Protein AF-A0A7C1R8R3-F1 (afdb_monomer)

Structure (mmCIF, N/CA/C/O backbone):
data_AF-A0A7C1R8R3-F1
#
_entry.id   AF-A0A7C1R8R3-F1
#
loop_
_atom_site.group_PDB
_atom_site.id
_atom_site.type_symbol
_atom_site.label_atom_id
_atom_site.label_alt_id
_atom_site.label_comp_id
_atom_site.label_asym_id
_atom_site.label_entity_id
_atom_site.label_seq_id
_atom_site.pdbx_PDB_ins_code
_atom_site.Cartn_x
_atom_site.Cartn_y
_atom_site.Cartn_z
_atom_site.occupancy
_atom_site.B_iso_or_equiv
_atom_site.auth_seq_id
_atom_site.auth_comp_id
_atom_site.auth_asym_id
_atom_site.auth_atom_id
_atom_site.pdbx_PDB_model_num
ATOM 1 N N . MET A 1 1 ? -64.361 16.988 54.122 1.00 42.06 1 MET A N 1
ATOM 2 C CA . MET A 1 1 ? -63.281 16.231 53.438 1.00 42.06 1 MET A CA 1
ATOM 3 C C . MET A 1 1 ? -62.322 17.267 52.845 1.00 42.06 1 MET A C 1
ATOM 5 O O . MET A 1 1 ? -62.809 18.086 52.089 1.00 42.06 1 MET A O 1
ATOM 9 N N . LYS A 1 2 ? -61.115 17.529 53.389 1.00 40.03 2 LYS A N 1
ATOM 10 C CA . LYS A 1 2 ? -59.798 16.874 53.109 1.00 40.03 2 LYS A CA 1
ATOM 11 C C . LYS A 1 2 ? -59.573 16.689 51.585 1.00 40.03 2 LYS A C 1
ATOM 13 O O . LYS A 1 2 ? -60.419 16.041 50.996 1.00 40.03 2 LYS A O 1
ATOM 18 N N . ARG A 1 3 ? -58.514 17.137 50.881 1.00 41.62 3 ARG A N 1
ATOM 19 C CA . ARG A 1 3 ? -57.119 17.550 51.190 1.00 41.62 3 ARG A CA 1
ATOM 20 C C . ARG A 1 3 ? -56.492 18.312 49.983 1.00 41.62 3 ARG A C 1
ATOM 22 O O . ARG A 1 3 ? -56.748 17.928 48.853 1.00 41.62 3 ARG A O 1
ATOM 29 N N . ASN A 1 4 ? -55.584 19.245 50.301 1.00 46.59 4 ASN A N 1
ATOM 30 C CA . ASN A 1 4 ? -54.287 19.606 49.676 1.00 46.59 4 ASN A CA 1
ATOM 31 C C . ASN A 1 4 ? -54.150 20.374 48.335 1.00 46.59 4 ASN A C 1
ATOM 33 O O . ASN A 1 4 ? -54.431 19.868 47.256 1.00 46.59 4 ASN A O 1
ATOM 37 N N . TYR A 1 5 ? -53.511 21.547 48.464 1.00 50.81 5 TYR A N 1
ATOM 38 C CA . TYR A 1 5 ? -52.685 22.261 47.478 1.00 50.81 5 TYR A CA 1
ATOM 39 C C . TYR A 1 5 ? -51.264 21.632 47.381 1.00 50.81 5 TYR A C 1
ATOM 41 O O . TYR A 1 5 ? -50.840 20.978 48.332 1.00 50.81 5 TYR A O 1
ATOM 49 N N . PHE A 1 6 ? -50.525 21.938 46.296 1.00 49.41 6 PHE A N 1
ATOM 50 C CA . PHE A 1 6 ? -49.102 21.642 45.967 1.00 49.41 6 PHE A CA 1
ATOM 51 C C . PHE A 1 6 ? -48.752 20.309 45.256 1.00 49.41 6 PHE A C 1
ATOM 53 O O . PHE A 1 6 ? -49.192 19.244 45.670 1.00 49.41 6 PHE A O 1
ATOM 60 N N . THR A 1 7 ? -47.847 20.414 44.254 1.00 41.72 7 THR A N 1
ATOM 61 C CA . THR A 1 7 ? -47.266 19.420 43.294 1.00 41.72 7 THR A CA 1
ATOM 62 C C . THR A 1 7 ? -48.047 19.314 41.962 1.00 41.72 7 THR A C 1
ATOM 64 O O . THR A 1 7 ? -49.206 18.944 41.970 1.00 41.72 7 THR A O 1
ATOM 67 N N . ASN A 1 8 ? -47.572 19.668 40.759 1.00 39.25 8 ASN A N 1
ATOM 68 C CA . ASN A 1 8 ? -46.225 19.849 40.219 1.00 39.25 8 ASN A CA 1
ATOM 69 C C . ASN A 1 8 ? -46.209 20.926 39.109 1.00 39.25 8 ASN A C 1
ATOM 71 O O . ASN A 1 8 ? -46.627 20.694 37.977 1.00 39.25 8 ASN A O 1
ATOM 75 N N . LEU A 1 9 ? -45.629 22.085 39.424 1.00 47.22 9 LEU A N 1
ATOM 76 C CA . LEU A 1 9 ? -44.712 22.757 38.504 1.00 47.22 9 LEU A CA 1
ATOM 77 C C . LEU A 1 9 ? -43.613 21.720 38.196 1.00 47.22 9 LEU A C 1
ATOM 79 O O . LEU A 1 9 ? -43.101 21.144 39.152 1.00 47.22 9 LEU A O 1
ATOM 83 N N . LEU A 1 10 ? -43.275 21.477 36.923 1.00 43.03 10 LEU A N 1
ATOM 84 C CA . LEU A 1 10 ? -42.313 20.460 36.441 1.00 43.03 10 LEU A CA 1
ATOM 85 C C . LEU A 1 10 ? -42.936 19.100 36.045 1.00 43.03 10 LEU A C 1
ATOM 87 O O . LEU A 1 10 ? -42.829 18.092 36.740 1.00 43.03 10 LEU A O 1
ATOM 91 N N . THR A 1 11 ? -43.510 19.028 34.843 1.00 44.97 11 THR A N 1
ATOM 92 C CA . THR A 1 11 ? -43.499 17.780 34.066 1.00 44.97 11 THR A CA 1
ATOM 93 C C . THR A 1 11 ? -43.208 18.105 32.594 1.00 44.97 11 THR A C 1
ATOM 95 O O . THR A 1 11 ? -44.120 18.231 31.792 1.00 44.97 11 THR A O 1
ATOM 98 N N . ILE A 1 12 ? -41.905 18.254 32.286 1.00 47.00 12 ILE A N 1
ATOM 99 C CA . ILE A 1 12 ? -41.253 17.695 31.078 1.00 47.00 12 ILE A CA 1
ATOM 100 C C . ILE A 1 12 ? -41.754 18.326 29.753 1.00 47.00 12 ILE A C 1
ATOM 102 O O . ILE A 1 12 ? -42.735 17.877 29.188 1.00 47.00 12 ILE A O 1
ATOM 106 N N . LEU A 1 13 ? -41.176 19.361 29.130 1.00 41.06 13 LEU A N 1
ATOM 107 C CA . LEU A 1 13 ? -39.769 19.717 28.885 1.00 41.06 13 LEU A CA 1
ATOM 108 C C . LEU A 1 13 ? -38.858 18.546 28.502 1.00 41.06 13 LEU A C 1
ATOM 110 O O . LEU A 1 13 ? -37.721 18.505 28.944 1.00 41.06 13 LEU A O 1
ATOM 114 N N . VAL A 1 14 ? -39.323 17.590 27.690 1.00 44.84 14 VAL A N 1
ATOM 115 C CA . VAL A 1 14 ? -38.434 16.626 27.016 1.00 44.84 14 VAL A CA 1
ATOM 116 C C . VAL A 1 14 ? -39.049 16.201 25.672 1.00 44.84 14 VAL A C 1
ATOM 118 O O . VAL A 1 14 ? -40.249 15.974 25.586 1.00 44.84 14 VAL A O 1
ATOM 121 N N . PHE A 1 15 ? -38.184 16.059 24.663 1.00 49.09 15 PHE A N 1
ATOM 122 C CA . PHE A 1 15 ? -38.393 15.460 23.336 1.00 49.09 15 PHE A CA 1
ATOM 123 C C . PHE A 1 15 ? -38.868 16.363 22.195 1.00 49.09 15 PHE A C 1
ATOM 125 O O . PHE A 1 15 ? -39.849 16.072 21.539 1.00 49.09 15 PHE A O 1
ATOM 132 N N . PHE A 1 16 ? -38.067 17.375 21.855 1.00 47.84 16 PHE A N 1
ATOM 133 C CA . PHE A 1 16 ? -37.570 17.509 20.474 1.00 47.84 16 PHE A CA 1
ATOM 134 C C . PHE A 1 16 ? -36.201 18.203 20.488 1.00 47.84 16 PHE A C 1
ATOM 136 O O . PHE A 1 16 ? -35.986 19.270 19.921 1.00 47.84 16 PHE A O 1
ATOM 143 N N . LEU A 1 17 ? -35.235 17.566 21.155 1.00 45.09 17 LEU A N 1
ATOM 144 C CA . LEU A 1 17 ? -33.829 17.766 20.821 1.00 45.09 17 LEU A CA 1
ATOM 145 C C . LEU A 1 17 ? -33.589 17.013 19.510 1.00 45.09 17 LEU A C 1
ATOM 147 O O . LEU A 1 17 ? -33.155 15.863 19.503 1.00 45.09 17 LEU A O 1
ATOM 151 N N . PHE A 1 18 ? -33.883 17.661 18.384 1.00 53.97 18 PHE A N 1
ATOM 152 C CA . PHE A 1 18 ? -33.110 17.372 17.187 1.00 53.97 18 PHE A CA 1
ATOM 153 C C . PHE A 1 18 ? -31.679 17.794 17.523 1.00 53.97 18 PHE A C 1
ATOM 155 O O . PHE A 1 18 ? -31.323 18.966 17.400 1.00 53.97 18 PHE A O 1
ATOM 162 N N . LEU A 1 19 ? -30.849 16.848 17.979 1.00 47.56 19 LEU A N 1
ATOM 163 C CA . LEU A 1 19 ? -29.420 16.980 17.753 1.00 47.56 19 LEU A CA 1
ATOM 164 C C . LEU A 1 19 ? -29.271 17.001 16.235 1.00 47.56 19 LEU A C 1
ATOM 166 O O . LEU A 1 19 ? -29.187 15.962 15.584 1.00 47.56 19 LEU A O 1
ATOM 170 N N . SER A 1 20 ? -29.267 18.201 15.662 1.00 52.69 20 SER A N 1
ATOM 171 C CA . SER A 1 20 ? -28.535 18.392 14.431 1.00 52.69 20 SER A CA 1
ATOM 172 C C . SER A 1 20 ? -27.097 18.044 14.794 1.00 52.69 20 SER A C 1
ATOM 174 O O . SER A 1 20 ? -26.374 18.810 15.429 1.00 52.69 20 SER A O 1
ATOM 176 N N . THR A 1 21 ? -26.683 16.823 14.470 1.00 52.78 21 THR A N 1
ATOM 177 C CA . THR A 1 21 ? -25.266 16.559 14.298 1.00 52.78 21 THR A CA 1
ATOM 178 C C . THR A 1 21 ? -24.856 17.459 13.148 1.00 52.78 21 THR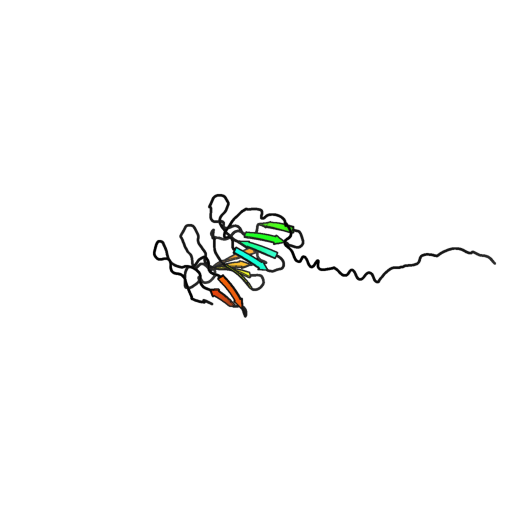 A C 1
ATOM 180 O O . THR A 1 21 ? -25.042 17.129 11.977 1.00 52.78 21 THR A O 1
ATOM 183 N N . SER A 1 22 ? -24.383 18.653 13.494 1.00 54.81 22 SER A N 1
ATOM 184 C CA . SER A 1 22 ? -23.556 19.449 12.613 1.00 54.81 22 SER A CA 1
ATOM 185 C C . SER A 1 22 ? -22.420 18.525 12.197 1.00 54.81 22 SER A C 1
ATOM 187 O O . SER A 1 22 ? -21.525 18.228 12.989 1.00 54.81 22 SER A O 1
ATOM 189 N N . PHE A 1 23 ? -22.490 17.993 10.976 1.00 54.56 23 PHE A N 1
ATOM 190 C CA . PHE A 1 23 ? -21.283 17.553 10.302 1.00 54.56 23 PHE A CA 1
ATOM 191 C C . PHE A 1 23 ? -20.452 18.817 10.198 1.00 54.56 23 PHE A C 1
ATOM 193 O O . PHE A 1 23 ? -20.759 19.687 9.382 1.00 54.56 23 PHE A O 1
ATOM 200 N N . GLY A 1 24 ? -19.491 18.960 11.112 1.00 56.81 24 GLY A N 1
ATOM 201 C CA . GLY A 1 24 ? -18.599 20.101 11.155 1.00 56.81 24 GLY A CA 1
ATOM 202 C C . GLY A 1 24 ? -18.035 20.286 9.759 1.00 56.81 24 GLY A C 1
ATOM 203 O O . GLY A 1 24 ? -17.228 19.484 9.295 1.00 56.81 24 GLY A O 1
ATOM 204 N N . LYS A 1 25 ? -18.523 21.311 9.060 1.00 57.50 25 LYS A N 1
ATOM 205 C CA . LYS A 1 25 ? -18.022 21.705 7.754 1.00 57.50 25 LYS A CA 1
ATOM 206 C C . LYS A 1 25 ? -16.689 22.388 8.017 1.00 57.50 25 LYS A C 1
ATOM 208 O O . LYS A 1 25 ? -16.599 23.610 8.038 1.00 57.50 25 LYS A O 1
ATOM 213 N N . THR A 1 26 ? -15.661 21.601 8.311 1.00 59.38 26 THR A N 1
ATOM 214 C CA . THR A 1 26 ? -14.302 22.107 8.421 1.00 59.38 26 THR A CA 1
ATOM 215 C C . THR A 1 26 ? -13.815 22.379 7.006 1.00 59.38 26 THR A C 1
ATOM 217 O O . THR A 1 26 ? -13.312 21.517 6.293 1.00 59.38 26 THR A O 1
ATOM 220 N N . THR A 1 27 ? -14.010 23.613 6.553 1.00 69.19 27 THR A N 1
ATOM 221 C CA . THR A 1 27 ? -13.326 24.150 5.376 1.00 69.19 27 THR A CA 1
ATOM 222 C C . THR A 1 27 ? -11.879 24.446 5.772 1.00 69.19 27 THR A C 1
ATOM 224 O O . THR A 1 27 ? -11.503 25.598 5.964 1.00 69.19 27 THR A O 1
ATOM 227 N N . GLY A 1 28 ? -11.079 23.409 6.019 1.00 78.81 28 GLY A N 1
ATOM 228 C CA . GLY A 1 28 ? -9.706 23.582 6.482 1.00 78.81 28 GLY A CA 1
ATOM 229 C C . GLY A 1 28 ? -9.013 22.276 6.847 1.00 78.81 28 GLY A C 1
ATOM 230 O O . GLY A 1 28 ? -9.639 21.228 6.984 1.00 78.81 28 GLY A O 1
ATOM 231 N N . THR A 1 29 ? -7.694 22.345 6.997 1.00 87.06 29 THR A N 1
ATOM 232 C CA . THR A 1 29 ? -6.875 21.220 7.454 1.00 87.06 29 THR A CA 1
ATOM 233 C C . THR A 1 29 ? -6.882 21.138 8.977 1.00 87.06 29 THR A C 1
ATOM 235 O O . THR A 1 29 ? -6.647 22.142 9.646 1.00 87.06 29 THR A O 1
ATOM 238 N N . GLU A 1 30 ? -7.065 19.939 9.522 1.00 89.38 30 GLU A N 1
ATOM 239 C CA . GLU A 1 30 ? -6.961 19.660 10.957 1.00 89.38 30 GLU A CA 1
ATOM 240 C C . GLU A 1 30 ? -5.761 18.743 11.227 1.00 89.38 30 GLU A C 1
ATOM 242 O O . GLU A 1 30 ? -5.467 17.835 10.444 1.00 89.38 30 GLU A O 1
ATOM 247 N N . LYS A 1 31 ? -5.064 18.954 12.348 1.00 93.50 31 LYS A N 1
ATOM 248 C CA . LYS A 1 31 ? -4.012 18.040 12.798 1.00 93.50 31 LYS A CA 1
ATOM 249 C C . LYS A 1 31 ? -4.648 16.778 13.391 1.00 93.50 31 LYS A C 1
ATOM 251 O O . LYS A 1 31 ? -5.384 16.867 14.365 1.00 93.50 31 LYS A O 1
ATOM 256 N N . LYS A 1 32 ? -4.312 15.616 12.830 1.00 95.12 32 LYS A N 1
ATOM 257 C CA . LYS A 1 32 ? -4.723 14.285 13.307 1.00 95.12 32 LYS A CA 1
ATOM 258 C C . LYS A 1 32 ? -3.544 13.502 13.881 1.00 95.12 32 LYS A C 1
ATOM 260 O O . LYS A 1 32 ? -2.389 13.927 13.755 1.00 95.12 32 LYS A O 1
ATOM 265 N N . SER A 1 33 ? -3.830 12.362 14.504 1.00 96.94 33 SER A N 1
ATOM 266 C CA . SER A 1 33 ? -2.805 11.477 15.052 1.00 96.94 33 SER A CA 1
ATOM 267 C C . SER A 1 33 ? -1.789 11.056 13.981 1.00 96.94 33 SER A C 1
ATOM 269 O O . SER A 1 33 ? -2.169 10.696 12.860 1.00 96.94 33 SER A O 1
ATOM 271 N N . PRO A 1 34 ? -0.480 11.102 14.289 1.00 96.44 34 PRO A N 1
ATOM 272 C CA . PRO A 1 34 ? 0.557 10.813 13.312 1.00 96.44 34 PRO A CA 1
ATOM 273 C C . PRO A 1 34 ? 0.596 9.321 12.969 1.00 96.44 34 PRO A C 1
ATOM 275 O O . PRO A 1 34 ? 0.362 8.462 13.817 1.00 96.44 34 PRO A O 1
ATOM 278 N N . LEU A 1 35 ? 0.964 9.024 11.723 1.00 95.19 35 LEU A N 1
ATOM 279 C CA . LEU A 1 35 ? 1.281 7.671 11.269 1.00 95.19 35 LEU A CA 1
ATOM 280 C C . LEU A 1 35 ? 2.341 7.034 12.183 1.00 95.19 35 LEU A C 1
ATOM 282 O O . LEU A 1 35 ? 3.359 7.668 12.473 1.00 95.19 35 LEU A O 1
ATOM 286 N N . SER A 1 36 ? 2.143 5.776 12.593 1.00 93.19 36 SER A N 1
ATOM 287 C CA . SER A 1 36 ? 3.020 5.143 13.592 1.00 93.19 36 SER A CA 1
ATOM 288 C C .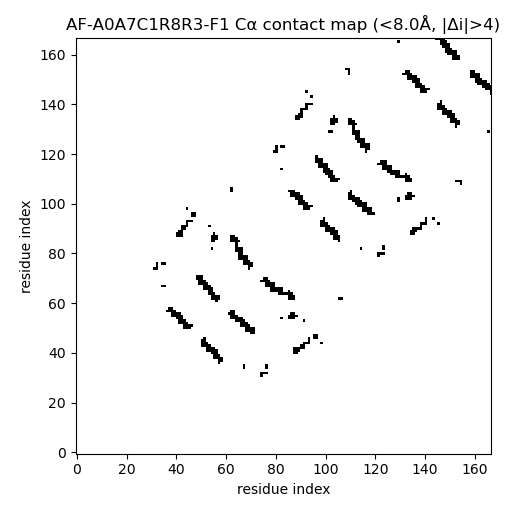 SER A 1 36 ? 4.422 4.884 13.042 1.00 93.19 36 SER A C 1
ATOM 290 O O . SER A 1 36 ? 5.406 5.015 13.768 1.00 93.19 36 SER A O 1
ATOM 292 N N . THR A 1 37 ? 4.531 4.551 11.751 1.00 93.75 37 THR A N 1
ATOM 293 C CA . THR A 1 37 ? 5.826 4.404 11.068 1.00 93.75 37 THR A CA 1
ATOM 294 C C . THR A 1 37 ? 6.010 5.490 10.003 1.00 93.75 37 THR A C 1
ATOM 296 O O . THR A 1 37 ? 5.459 5.355 8.902 1.00 93.75 37 THR A O 1
ATOM 299 N N . PRO A 1 38 ? 6.823 6.534 10.259 1.00 95.06 38 PRO A N 1
ATOM 300 C CA . PRO A 1 38 ? 7.102 7.581 9.281 1.00 95.06 38 PRO A CA 1
ATOM 301 C C . PRO A 1 38 ? 7.698 7.021 7.986 1.00 95.06 38 PRO A C 1
ATOM 303 O O . PRO A 1 38 ? 8.719 6.322 7.999 1.00 95.06 38 PRO A O 1
ATOM 306 N N . ARG A 1 39 ? 7.062 7.342 6.857 1.00 97.38 39 ARG A N 1
ATOM 307 C CA . ARG A 1 39 ? 7.483 6.900 5.526 1.00 97.38 39 ARG A CA 1
ATOM 308 C C . ARG A 1 39 ? 6.982 7.831 4.431 1.00 97.38 39 ARG A C 1
ATOM 310 O O . ARG A 1 39 ? 5.923 8.434 4.562 1.00 97.38 39 ARG A O 1
ATOM 317 N N . MET A 1 40 ? 7.747 7.913 3.349 1.00 97.88 40 MET A N 1
ATOM 318 C CA . MET A 1 40 ? 7.376 8.625 2.123 1.00 97.88 40 MET A CA 1
ATOM 319 C C . MET A 1 40 ? 7.041 7.641 1.005 1.00 97.88 40 MET A C 1
ATOM 321 O O . MET A 1 40 ? 7.378 6.459 1.093 1.00 97.88 40 MET A O 1
ATOM 325 N N . ALA A 1 41 ? 6.426 8.131 -0.073 1.00 97.75 41 ALA A N 1
ATOM 326 C CA . ALA A 1 41 ? 6.140 7.340 -1.272 1.00 97.75 41 ALA A CA 1
ATOM 327 C C . ALA A 1 41 ? 5.348 6.041 -1.002 1.00 97.75 41 ALA A C 1
ATOM 329 O O . ALA A 1 41 ? 5.492 5.055 -1.730 1.00 97.75 41 ALA A O 1
ATOM 330 N N . ALA A 1 42 ? 4.556 6.031 0.071 1.00 98.12 42 ALA A N 1
ATOM 331 C CA . ALA A 1 42 ? 3.558 5.006 0.336 1.00 98.12 42 ALA A CA 1
ATOM 332 C C . ALA A 1 42 ? 2.320 5.263 -0.531 1.00 98.12 42 ALA A C 1
ATOM 334 O O . ALA A 1 42 ? 2.042 6.408 -0.887 1.00 98.12 42 ALA A O 1
ATOM 335 N N . ALA A 1 43 ? 1.578 4.206 -0.842 1.00 98.12 43 ALA A N 1
ATOM 336 C CA . ALA A 1 43 ? 0.248 4.345 -1.418 1.00 98.12 43 ALA A CA 1
ATOM 337 C C . ALA A 1 43 ? -0.769 4.598 -0.298 1.00 98.12 43 ALA A C 1
ATOM 339 O O . ALA A 1 43 ? -0.587 4.100 0.816 1.00 98.12 43 ALA A O 1
ATOM 340 N N . SER A 1 44 ? -1.843 5.328 -0.590 1.00 97.88 44 SER A N 1
ATOM 341 C CA . SER A 1 44 ? -2.994 5.448 0.304 1.00 97.88 44 SER A CA 1
ATOM 342 C C . SER A 1 44 ? -4.286 5.093 -0.419 1.00 97.88 44 SER A C 1
ATOM 344 O O . SER A 1 44 ? -4.409 5.298 -1.625 1.00 97.88 44 SER A O 1
ATOM 346 N N . VAL A 1 45 ? -5.245 4.533 0.315 1.00 98.56 45 VAL A N 1
ATOM 347 C CA . VAL A 1 45 ? -6.574 4.203 -0.207 1.00 98.56 45 VAL A CA 1
ATOM 348 C C . VAL A 1 45 ? -7.591 4.192 0.930 1.00 98.56 45 VAL A C 1
ATOM 350 O O . VAL A 1 45 ? -7.275 3.754 2.034 1.00 98.56 45 VAL A O 1
ATOM 353 N N . ALA A 1 46 ? -8.805 4.675 0.671 1.00 98.31 46 ALA A N 1
ATOM 354 C CA . ALA A 1 46 ? -9.912 4.597 1.618 1.00 98.31 46 ALA A CA 1
ATOM 355 C C . ALA A 1 46 ? -10.860 3.456 1.230 1.00 98.31 46 ALA A C 1
ATOM 357 O O . ALA A 1 46 ? -11.226 3.324 0.061 1.00 98.31 46 ALA A O 1
ATOM 358 N N . THR A 1 47 ? -11.250 2.637 2.202 1.00 97.62 47 THR A N 1
ATOM 359 C CA . THR A 1 47 ? -12.312 1.635 2.059 1.00 97.62 47 THR A CA 1
ATOM 360 C C . THR A 1 47 ? -12.845 1.249 3.432 1.00 97.62 47 THR A C 1
ATOM 362 O O . THR A 1 47 ? -12.123 1.351 4.420 1.00 97.62 47 THR A O 1
ATOM 365 N N . ASP A 1 48 ? -14.106 0.825 3.492 1.00 93.19 48 ASP A N 1
ATOM 366 C CA . ASP A 1 48 ? -14.743 0.334 4.723 1.00 93.19 48 ASP A CA 1
ATOM 367 C C . ASP A 1 48 ? -14.684 1.337 5.897 1.00 93.19 48 ASP A C 1
ATOM 369 O O . ASP A 1 48 ? -14.488 0.978 7.052 1.00 93.19 48 ASP A O 1
ATOM 373 N N . GLY A 1 49 ? -14.784 2.637 5.590 1.00 96.06 49 GLY A N 1
ATOM 374 C CA . GLY A 1 49 ? -14.697 3.716 6.585 1.00 96.06 49 GLY A CA 1
ATOM 375 C C . GLY A 1 49 ? -13.293 3.968 7.152 1.00 96.06 49 GLY A C 1
ATOM 376 O O . GLY A 1 49 ? -13.127 4.841 8.003 1.00 96.06 49 GLY A O 1
ATOM 377 N N . GLU A 1 50 ? -12.277 3.255 6.670 1.00 98.00 50 GLU A N 1
ATOM 378 C CA . GLU A 1 50 ? -10.890 3.361 7.117 1.00 98.00 50 GLU A CA 1
ATOM 379 C C . GLU A 1 50 ? -9.976 3.861 5.986 1.00 98.00 50 GLU A C 1
ATOM 381 O O . GLU A 1 50 ? -10.296 3.777 4.796 1.00 98.00 50 GLU A O 1
ATOM 386 N N . ILE A 1 51 ? -8.810 4.394 6.356 1.00 98.38 51 ILE A N 1
ATOM 387 C CA . ILE A 1 51 ? -7.773 4.835 5.414 1.00 98.38 51 ILE A CA 1
ATOM 388 C C . ILE A 1 51 ? -6.543 3.956 5.597 1.00 98.38 51 ILE A C 1
ATOM 390 O O . ILE A 1 51 ? -5.966 3.910 6.676 1.00 98.38 51 ILE A O 1
ATOM 394 N N . TYR A 1 52 ? -6.096 3.300 4.536 1.00 98.62 52 TYR A N 1
ATOM 395 C CA . TYR A 1 52 ? -4.940 2.415 4.544 1.00 98.62 52 TYR A CA 1
ATOM 396 C C . TYR A 1 52 ? -3.733 3.117 3.928 1.00 98.62 52 TYR A C 1
ATOM 398 O O . TYR A 1 52 ? -3.849 3.749 2.880 1.00 98.62 52 TYR A O 1
ATOM 406 N N . VAL A 1 53 ? -2.563 2.973 4.552 1.00 98.50 53 VAL A N 1
ATOM 407 C CA . VAL A 1 53 ? -1.265 3.439 4.046 1.00 98.50 53 VAL A CA 1
ATOM 408 C C . VAL A 1 53 ? -0.351 2.240 3.847 1.00 98.50 53 VAL A C 1
ATOM 410 O O . VAL A 1 53 ? -0.008 1.541 4.803 1.00 98.50 53 VAL A O 1
ATOM 413 N N . ILE A 1 54 ? 0.092 2.028 2.611 1.00 98.56 54 ILE A N 1
ATOM 414 C CA . ILE A 1 54 ? 0.676 0.768 2.152 1.00 98.56 54 ILE A CA 1
ATOM 415 C C . ILE A 1 54 ? 2.080 1.000 1.600 1.00 98.56 54 ILE A C 1
ATOM 417 O O . ILE A 1 54 ? 2.297 1.827 0.710 1.00 98.56 54 ILE A O 1
ATOM 421 N N . GLY A 1 55 ? 3.039 0.235 2.117 1.00 98.38 55 GLY A N 1
ATOM 422 C CA . GLY A 1 55 ? 4.429 0.280 1.685 1.00 98.38 55 GLY A CA 1
ATOM 423 C C . GLY A 1 55 ? 5.068 1.645 1.916 1.00 98.38 55 GLY A C 1
ATOM 424 O O . GLY A 1 55 ? 4.794 2.308 2.914 1.00 98.38 55 GLY A O 1
ATOM 425 N N . GLY A 1 56 ? 5.943 2.054 1.004 1.00 98.31 56 GLY A N 1
ATOM 426 C CA . GLY A 1 56 ? 6.709 3.294 1.056 1.00 98.31 56 GLY A CA 1
ATOM 427 C C . GLY A 1 56 ? 8.172 3.079 1.432 1.00 98.31 56 GLY A C 1
ATOM 428 O O . GLY A 1 56 ? 8.687 1.961 1.438 1.00 98.31 56 GLY A O 1
ATOM 429 N N . ILE A 1 57 ? 8.856 4.180 1.722 1.00 98.31 57 ILE A N 1
ATOM 430 C CA . ILE A 1 57 ? 10.264 4.226 2.114 1.00 98.31 57 ILE A CA 1
ATOM 431 C C . ILE A 1 57 ? 10.338 4.828 3.513 1.00 98.31 57 ILE A C 1
ATOM 433 O O . ILE A 1 57 ? 9.899 5.961 3.721 1.00 98.31 57 ILE A O 1
ATOM 437 N N . THR A 1 58 ? 10.861 4.069 4.475 1.00 97.31 58 THR A N 1
ATOM 438 C CA . THR A 1 58 ? 11.003 4.533 5.861 1.00 97.31 58 THR A CA 1
ATOM 439 C C . THR A 1 58 ? 12.092 5.597 5.982 1.00 97.31 58 THR A C 1
ATOM 441 O O . THR A 1 58 ? 12.905 5.785 5.075 1.00 97.31 58 THR A O 1
ATOM 444 N N . LYS A 1 59 ? 12.174 6.251 7.146 1.00 95.12 59 LYS A N 1
ATOM 445 C CA . LYS A 1 59 ? 13.241 7.217 7.466 1.00 95.12 59 LYS A CA 1
ATOM 446 C C . LYS A 1 59 ? 14.661 6.679 7.213 1.00 95.12 59 LYS A C 1
ATOM 448 O O . LYS A 1 59 ? 15.552 7.448 6.885 1.00 95.12 59 LYS A O 1
ATOM 453 N N . GLN A 1 60 ? 14.872 5.366 7.326 1.00 95.44 60 GLN A N 1
ATOM 454 C CA . GLN A 1 60 ? 16.161 4.703 7.079 1.00 95.44 60 GLN A CA 1
ATOM 455 C C . GLN A 1 60 ? 16.418 4.392 5.592 1.00 95.44 60 GLN A C 1
ATOM 457 O O . GLN A 1 60 ? 17.333 3.634 5.278 1.00 95.44 60 GLN A O 1
ATOM 462 N N . GLY A 1 61 ? 15.583 4.882 4.671 1.00 95.25 61 GLY A N 1
ATOM 463 C CA . GLY A 1 61 ? 15.713 4.609 3.238 1.00 95.25 61 GLY A CA 1
ATOM 464 C C . GLY A 1 61 ? 15.319 3.183 2.832 1.00 95.25 61 GLY A C 1
ATOM 465 O O . GLY A 1 61 ? 15.612 2.753 1.717 1.00 95.25 61 GLY A O 1
ATOM 466 N N . LYS A 1 62 ? 14.664 2.419 3.717 1.00 97.00 62 LYS A N 1
ATOM 467 C CA . LYS A 1 62 ? 14.267 1.031 3.446 1.00 97.00 62 LYS A CA 1
ATOM 468 C C . LYS A 1 62 ? 12.866 0.983 2.843 1.00 97.00 62 LYS A C 1
ATOM 470 O O . LYS A 1 62 ? 11.944 1.590 3.381 1.00 97.00 62 LYS A O 1
ATOM 475 N N . PHE A 1 63 ? 12.699 0.212 1.766 1.00 98.19 63 PHE A N 1
ATOM 476 C CA . PHE A 1 63 ? 11.371 -0.179 1.287 1.00 98.19 63 PHE A CA 1
ATOM 477 C C . PHE A 1 63 ? 10.614 -0.894 2.411 1.00 98.19 63 PHE A C 1
ATOM 479 O O . PHE A 1 63 ? 11.180 -1.764 3.078 1.00 98.19 63 PHE A O 1
ATOM 486 N N . SER A 1 64 ? 9.347 -0.539 2.598 1.00 98.19 64 SER A N 1
ATOM 487 C CA . SER A 1 64 ? 8.477 -1.082 3.638 1.00 98.19 64 SER A CA 1
ATOM 488 C C . SER A 1 64 ? 7.465 -2.065 3.052 1.00 98.19 64 SER A C 1
ATOM 490 O O . SER A 1 64 ? 6.944 -1.848 1.958 1.00 98.19 64 SER A O 1
ATOM 492 N N . SER A 1 65 ? 7.178 -3.143 3.780 1.00 98.19 65 SER A N 1
ATOM 493 C CA . SER A 1 65 ? 6.031 -4.029 3.533 1.00 98.19 65 SER A CA 1
ATOM 494 C C . SER A 1 65 ? 4.828 -3.695 4.420 1.00 98.19 65 SER A C 1
ATOM 496 O O . SER A 1 65 ? 3.796 -4.355 4.325 1.00 98.19 65 SER A O 1
ATOM 498 N N . LEU A 1 66 ? 4.951 -2.687 5.289 1.00 98.25 66 LEU A N 1
ATOM 499 C CA . LEU A 1 66 ? 3.920 -2.362 6.265 1.00 98.25 66 LEU A CA 1
ATOM 500 C C . LEU A 1 66 ? 2.654 -1.837 5.593 1.00 98.25 66 LEU A C 1
ATOM 502 O O . LEU A 1 66 ? 2.705 -1.032 4.660 1.00 98.25 66 LEU A O 1
ATOM 506 N N . ILE A 1 67 ? 1.533 -2.245 6.166 1.00 98.31 67 ILE A N 1
ATOM 507 C CA . ILE A 1 67 ? 0.229 -1.630 5.989 1.00 98.31 67 ILE A CA 1
ATOM 508 C C . ILE A 1 67 ? -0.220 -1.139 7.365 1.00 98.31 67 ILE A C 1
ATOM 510 O O . ILE A 1 67 ? -0.155 -1.858 8.364 1.00 98.31 67 ILE A O 1
ATOM 514 N N . GLU A 1 68 ? -0.601 0.126 7.429 1.00 98.38 68 GLU A N 1
ATOM 515 C CA . GLU A 1 68 ? -1.223 0.705 8.615 1.00 98.38 68 GLU A CA 1
ATOM 516 C C . GLU A 1 68 ? -2.554 1.289 8.190 1.00 98.38 68 GLU A C 1
ATOM 518 O O . GLU A 1 68 ? -2.637 1.915 7.132 1.00 98.38 68 GLU A O 1
ATOM 523 N N . LYS A 1 69 ? -3.575 1.088 9.011 1.00 98.00 69 LYS A N 1
ATOM 524 C CA . LYS A 1 69 ? -4.888 1.666 8.794 1.00 98.00 69 LYS A CA 1
ATOM 525 C C . LYS A 1 69 ? -5.192 2.714 9.845 1.00 98.00 69 LYS A C 1
ATOM 527 O O . LYS A 1 69 ? -4.827 2.562 11.011 1.00 98.00 69 LYS A O 1
ATOM 532 N N . TYR A 1 70 ? -5.860 3.762 9.411 1.00 98.38 70 TYR A N 1
ATOM 533 C CA . TYR A 1 70 ? -6.339 4.860 10.218 1.00 98.38 70 TYR A CA 1
ATOM 534 C C . TYR A 1 70 ? -7.854 4.795 10.288 1.00 98.38 70 TYR A C 1
ATOM 536 O O . TYR A 1 70 ? -8.525 4.695 9.259 1.00 98.38 70 TYR A O 1
ATOM 544 N N . ASN A 1 71 ? -8.372 4.873 11.506 1.00 97.81 71 ASN A N 1
ATOM 545 C CA . ASN A 1 71 ? -9.789 4.974 11.784 1.00 97.81 71 ASN A CA 1
ATOM 546 C C . ASN A 1 71 ? -10.122 6.454 12.084 1.00 97.81 71 ASN A C 1
ATOM 548 O O . ASN A 1 71 ? -9.759 6.947 13.159 1.00 97.81 71 ASN A O 1
ATOM 552 N N . PRO A 1 72 ? -10.809 7.171 11.171 1.00 96.31 72 PRO A N 1
ATOM 553 C CA . PRO A 1 72 ? -11.118 8.589 11.352 1.00 96.31 72 PRO A CA 1
ATOM 554 C C . PRO A 1 72 ? -12.071 8.884 12.516 1.00 96.31 72 PRO A C 1
ATOM 556 O O . PRO A 1 72 ? -12.021 9.981 13.063 1.00 96.31 72 PRO A O 1
ATOM 559 N N . SER A 1 73 ? -12.924 7.931 12.918 1.00 96.44 73 SER A N 1
ATOM 560 C CA . SER A 1 73 ? -13.878 8.139 14.018 1.00 96.44 73 SER A CA 1
ATOM 561 C C . SER A 1 73 ? -13.224 8.075 15.399 1.00 96.44 73 SER A C 1
ATOM 563 O O . SER A 1 73 ? -13.774 8.597 16.362 1.00 96.44 73 SER A O 1
ATOM 565 N N . THR A 1 74 ? -12.060 7.434 15.509 1.00 97.00 74 THR A N 1
ATOM 566 C CA . THR A 1 74 ? -11.312 7.295 16.770 1.00 97.00 74 THR A CA 1
ATOM 567 C C . THR A 1 74 ? -9.972 8.023 16.766 1.00 97.00 74 THR A C 1
ATOM 569 O O . THR A 1 74 ? -9.304 8.034 17.795 1.00 97.00 74 THR A O 1
ATOM 572 N N . ASP A 1 75 ? -9.585 8.610 15.629 1.00 97.31 75 ASP A N 1
ATOM 573 C CA . ASP A 1 75 ? -8.271 9.212 15.390 1.00 97.31 75 ASP A CA 1
ATOM 574 C C . ASP A 1 75 ? -7.110 8.271 15.761 1.00 97.31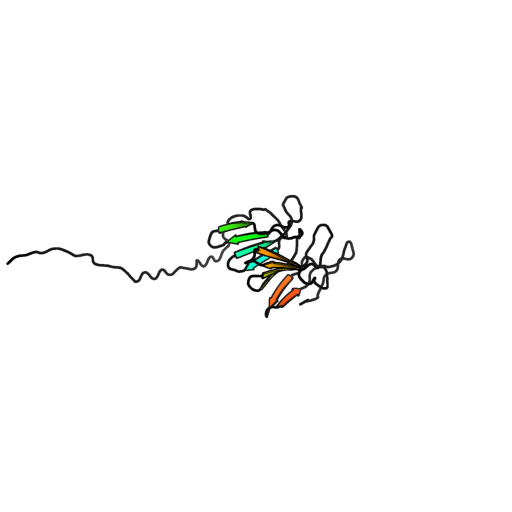 75 ASP A C 1
ATOM 576 O O . ASP A 1 75 ? -6.137 8.661 16.400 1.00 97.31 75 ASP A O 1
ATOM 580 N N . LYS A 1 76 ? -7.214 6.989 15.395 1.00 97.75 76 LYS A N 1
ATOM 581 C CA . LYS A 1 76 ? -6.218 5.972 15.767 1.00 97.75 76 LYS A CA 1
ATOM 582 C C . LYS A 1 76 ? -5.676 5.222 14.567 1.00 97.75 76 LYS A C 1
ATOM 584 O O . LYS A 1 76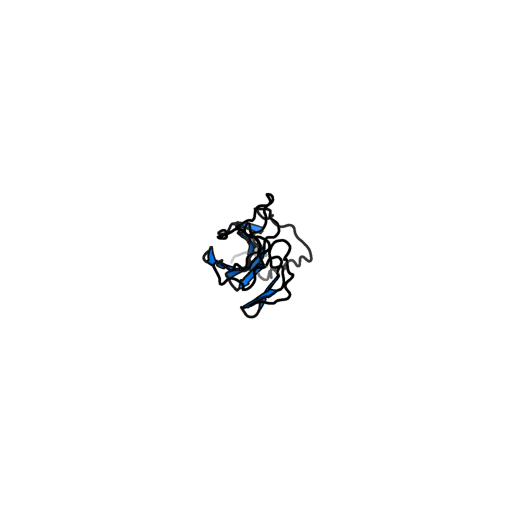 ? -6.403 4.885 13.635 1.00 97.75 76 LYS A O 1
ATOM 589 N N . TRP A 1 77 ? -4.387 4.909 14.650 1.00 98.31 77 TRP A N 1
ATOM 590 C CA . TRP A 1 77 ? -3.694 4.017 13.730 1.00 98.31 77 TRP A CA 1
ATOM 591 C C . TRP A 1 77 ? -3.597 2.605 14.306 1.00 98.31 77 TRP A C 1
ATOM 593 O O . TRP A 1 77 ? -3.420 2.420 15.510 1.00 98.31 77 TRP A O 1
ATOM 603 N N . SER A 1 78 ? -3.651 1.604 13.435 1.00 97.56 78 SER A N 1
ATOM 604 C CA . SER A 1 78 ? -3.344 0.212 13.766 1.00 97.56 78 SER A CA 1
ATOM 605 C C . SER A 1 78 ? -2.568 -0.448 12.629 1.00 97.56 78 SER A C 1
ATOM 607 O O . SER A 1 78 ? -2.670 -0.048 11.467 1.00 97.56 78 SER A O 1
ATOM 609 N N . LYS A 1 79 ? -1.734 -1.433 12.969 1.00 97.75 79 LYS A N 1
ATOM 610 C CA . LYS A 1 79 ? -0.993 -2.229 11.985 1.00 97.75 79 LYS A CA 1
ATOM 611 C C . LYS A 1 79 ? -1.882 -3.349 11.463 1.00 97.75 79 LYS A C 1
ATOM 613 O O . LYS A 1 79 ? -2.610 -3.963 12.236 1.00 97.75 79 LYS A O 1
ATOM 618 N N . GLU A 1 80 ? -1.750 -3.642 10.179 1.00 98.12 80 GLU A N 1
ATOM 619 C CA . GLU A 1 80 ? -2.402 -4.777 9.528 1.00 98.12 80 GLU A CA 1
ATOM 620 C C . GLU A 1 80 ? -1.362 -5.804 9.045 1.00 98.12 80 GLU A C 1
ATOM 622 O O . GLU A 1 80 ? -0.146 -5.590 9.147 1.00 98.12 80 GLU A O 1
ATOM 627 N N . THR A 1 81 ? -1.833 -6.943 8.529 1.00 98.44 81 THR A N 1
ATOM 628 C CA . THR A 1 81 ? -0.975 -7.994 7.959 1.00 98.44 81 THR A CA 1
ATOM 629 C C . THR A 1 81 ? -0.072 -7.417 6.875 1.00 98.44 81 THR A C 1
ATOM 631 O O . THR A 1 81 ? -0.548 -6.919 5.861 1.00 98.44 81 THR A O 1
ATOM 634 N N . SER A 1 82 ? 1.245 -7.500 7.063 1.00 98.38 82 SER A N 1
ATOM 635 C CA . SER A 1 82 ? 2.217 -6.928 6.124 1.00 98.38 82 SER A CA 1
ATOM 636 C C . SER A 1 82 ? 2.196 -7.614 4.755 1.00 98.38 82 SER A C 1
ATOM 638 O O . SER A 1 82 ? 1.901 -8.803 4.649 1.00 98.38 82 SER A O 1
ATOM 640 N N . MET A 1 83 ? 2.558 -6.864 3.711 1.00 97.81 83 MET A N 1
ATOM 641 C CA . MET A 1 83 ? 2.701 -7.389 2.352 1.00 97.81 83 MET A CA 1
ATOM 642 C C . MET A 1 83 ? 3.750 -8.508 2.274 1.00 97.81 83 MET A C 1
ATOM 644 O O . MET A 1 83 ? 4.768 -8.431 2.970 1.00 97.81 83 MET A O 1
ATOM 648 N N . PRO A 1 84 ? 3.602 -9.462 1.333 1.00 95.06 84 PRO A N 1
ATOM 649 C CA . PRO A 1 84 ? 4.614 -10.489 1.076 1.00 95.06 84 PRO A CA 1
ATOM 650 C C . PRO A 1 84 ? 5.985 -9.924 0.675 1.00 95.06 84 PRO A C 1
ATOM 652 O O . PRO A 1 84 ? 7.014 -10.552 0.914 1.00 95.06 84 PRO A O 1
ATOM 655 N N . ALA A 1 85 ? 6.016 -8.743 0.049 1.00 94.88 85 ALA A N 1
ATOM 656 C CA . ALA A 1 85 ? 7.247 -8.072 -0.350 1.00 94.88 85 ALA A CA 1
ATOM 657 C C . ALA A 1 85 ? 7.159 -6.549 -0.134 1.00 94.88 85 ALA A C 1
ATOM 659 O O . ALA A 1 85 ? 6.120 -5.954 -0.420 1.00 94.88 85 ALA A O 1
ATOM 660 N N . PRO A 1 86 ? 8.247 -5.891 0.309 1.00 97.81 86 PRO A N 1
ATOM 661 C CA . PRO A 1 86 ? 8.298 -4.436 0.408 1.00 97.81 86 PRO A CA 1
ATOM 662 C C . PRO A 1 86 ? 8.160 -3.733 -0.946 1.00 97.81 86 PRO A C 1
ATOM 664 O O . PRO A 1 86 ? 8.727 -4.191 -1.943 1.00 97.81 86 PRO A O 1
ATOM 667 N N . ILE A 1 87 ? 7.478 -2.586 -0.968 1.00 98.12 87 ILE A N 1
ATOM 668 C CA . ILE A 1 87 ? 7.237 -1.791 -2.181 1.00 98.12 87 ILE A CA 1
ATOM 669 C C . ILE A 1 87 ? 7.163 -0.298 -1.846 1.00 98.12 87 ILE A C 1
ATOM 671 O O . ILE A 1 87 ? 6.760 0.073 -0.748 1.00 98.12 87 ILE A O 1
ATOM 675 N N . SER A 1 88 ? 7.525 0.575 -2.782 1.00 98.19 88 SER A N 1
ATOM 676 C CA . SER A 1 88 ? 7.209 2.008 -2.746 1.00 98.19 88 SER A CA 1
ATOM 677 C C . SER A 1 88 ? 6.702 2.487 -4.105 1.00 98.19 88 SER A C 1
ATOM 679 O O . SER A 1 88 ? 6.895 1.808 -5.115 1.00 98.19 88 SER A O 1
ATOM 681 N N . MET A 1 89 ? 6.061 3.659 -4.145 1.00 97.75 89 MET A N 1
ATOM 682 C CA . MET A 1 89 ? 5.577 4.299 -5.383 1.00 97.75 89 MET A CA 1
ATOM 683 C C . MET A 1 89 ? 4.628 3.409 -6.204 1.00 97.75 89 MET A C 1
ATOM 685 O O . MET A 1 89 ? 4.568 3.521 -7.432 1.00 97.75 89 MET A O 1
ATOM 689 N N . ALA A 1 90 ? 3.936 2.499 -5.519 1.00 98.00 90 ALA A N 1
ATOM 690 C CA . ALA A 1 90 ? 2.829 1.720 -6.052 1.00 98.00 90 ALA A CA 1
ATOM 691 C C . ALA A 1 90 ? 1.549 2.567 -6.053 1.00 98.00 90 ALA A C 1
ATOM 693 O O . ALA A 1 90 ? 1.451 3.542 -5.304 1.00 98.00 90 ALA A O 1
ATOM 694 N N . ALA A 1 91 ? 0.561 2.168 -6.850 1.00 98.12 91 ALA A N 1
ATOM 695 C CA . ALA A 1 91 ? -0.808 2.651 -6.702 1.00 98.12 91 ALA A CA 1
ATOM 696 C C . ALA A 1 91 ? -1.619 1.671 -5.841 1.00 98.12 91 ALA A C 1
ATOM 698 O O . ALA A 1 91 ? -1.352 0.469 -5.856 1.00 98.12 91 ALA A O 1
ATOM 699 N N . ALA A 1 92 ? -2.610 2.176 -5.105 1.00 98.38 92 ALA A N 1
ATOM 700 C CA . ALA A 1 92 ? -3.559 1.361 -4.353 1.00 98.38 92 ALA A CA 1
ATOM 701 C C . ALA A 1 92 ? -4.992 1.752 -4.725 1.00 98.38 92 ALA A C 1
ATOM 703 O O . ALA A 1 92 ? -5.317 2.937 -4.745 1.00 98.38 92 ALA A O 1
ATOM 704 N N . ILE A 1 93 ? -5.838 0.766 -5.021 1.00 98.50 93 ILE A N 1
ATOM 705 C CA . ILE A 1 93 ? -7.244 0.968 -5.398 1.00 98.50 93 ILE A CA 1
ATOM 706 C C . ILE A 1 93 ? -8.131 0.014 -4.618 1.00 98.50 93 ILE A C 1
ATOM 708 O O . ILE A 1 93 ? -7.809 -1.164 -4.501 1.00 98.50 93 ILE A O 1
ATOM 712 N N . ALA A 1 94 ? -9.251 0.510 -4.103 1.00 98.25 94 ALA A N 1
ATOM 713 C CA . ALA A 1 94 ? -10.241 -0.311 -3.427 1.00 98.25 94 ALA A CA 1
ATOM 714 C C . ALA A 1 94 ? -11.405 -0.644 -4.365 1.00 98.25 94 ALA A C 1
ATOM 716 O O . ALA A 1 94 ? -11.944 0.239 -5.030 1.00 98.25 94 ALA A O 1
ATOM 717 N N . LEU A 1 95 ? -11.815 -1.913 -4.378 1.00 97.50 95 LEU A N 1
ATOM 718 C CA . LEU A 1 95 ? -13.089 -2.369 -4.935 1.00 97.50 95 LEU A CA 1
ATOM 719 C C . LEU A 1 95 ? -13.791 -3.198 -3.855 1.00 97.50 95 LEU A C 1
ATOM 721 O O . LEU A 1 95 ? -13.439 -4.357 -3.618 1.00 97.50 95 LEU A O 1
ATOM 725 N N . GLY A 1 96 ? -14.747 -2.582 -3.156 1.00 95.62 96 GLY A N 1
ATOM 726 C CA . GLY A 1 96 ? -15.330 -3.150 -1.937 1.00 95.62 96 GLY A CA 1
ATOM 727 C C . GLY A 1 96 ? -14.265 -3.375 -0.856 1.00 95.62 96 GLY A C 1
ATOM 728 O O . GLY A 1 96 ? -13.391 -2.534 -0.651 1.00 95.62 96 GLY A O 1
ATOM 729 N N . LYS A 1 97 ? -14.294 -4.545 -0.208 1.00 97.12 97 LYS A N 1
ATOM 730 C CA . LYS A 1 97 ? -13.352 -4.954 0.856 1.00 97.12 97 LYS A CA 1
ATOM 731 C C . LYS A 1 97 ? -11.987 -5.448 0.348 1.00 97.12 97 LYS A C 1
ATOM 733 O O . LYS A 1 97 ? -11.237 -6.095 1.074 1.00 97.12 97 LYS A O 1
ATOM 738 N N . LYS A 1 98 ? -11.656 -5.191 -0.921 1.00 98.44 98 LYS A N 1
ATOM 739 C CA . LYS A 1 98 ? -10.383 -5.599 -1.526 1.00 98.44 98 LYS A CA 1
ATOM 740 C C . LYS A 1 98 ? -9.577 -4.390 -1.947 1.00 98.44 98 LYS A C 1
ATOM 742 O O . LYS A 1 98 ? -10.074 -3.541 -2.686 1.00 98.44 98 LYS A O 1
ATOM 747 N N . ILE A 1 99 ? -8.320 -4.360 -1.524 1.00 98.69 99 ILE A N 1
ATOM 748 C CA . ILE A 1 99 ? -7.331 -3.355 -1.892 1.00 98.69 99 ILE A CA 1
ATOM 749 C C . ILE A 1 99 ? -6.333 -3.976 -2.867 1.00 98.69 99 ILE A C 1
ATOM 751 O O . ILE A 1 99 ? -5.670 -4.958 -2.554 1.00 98.69 99 ILE A O 1
ATOM 755 N N . TYR A 1 100 ? -6.205 -3.377 -4.041 1.00 98.56 100 TYR A N 1
ATOM 756 C CA . TYR A 1 100 ? -5.332 -3.798 -5.128 1.00 98.56 100 TYR A CA 1
ATOM 757 C C . TYR A 1 100 ? -4.104 -2.893 -5.144 1.00 98.56 100 TYR A C 1
ATOM 759 O O . TYR A 1 100 ? -4.227 -1.694 -5.388 1.00 98.56 100 TYR A O 1
ATOM 767 N N . VAL A 1 101 ? -2.930 -3.463 -4.885 1.00 98.50 101 VAL A N 1
ATOM 768 C CA . VAL A 1 101 ? -1.640 -2.766 -4.866 1.00 98.50 101 VAL A CA 1
ATOM 769 C C . VAL A 1 101 ? -0.889 -3.091 -6.151 1.00 98.50 101 VAL A C 1
ATOM 771 O O . VAL A 1 101 ? -0.557 -4.250 -6.408 1.00 98.50 101 VAL A O 1
ATOM 774 N N . LEU A 1 102 ? -0.644 -2.067 -6.965 1.00 97.75 102 LEU A N 1
ATOM 775 C CA . LEU A 1 102 ? -0.204 -2.205 -8.350 1.00 97.75 102 LEU A CA 1
ATOM 776 C C . LEU A 1 102 ? 1.192 -1.606 -8.547 1.00 97.75 102 LEU A C 1
ATOM 778 O O . LEU A 1 102 ? 1.449 -0.444 -8.221 1.00 97.75 102 LEU A O 1
ATOM 782 N N . GLY A 1 103 ? 2.087 -2.402 -9.129 1.00 97.25 103 GLY A N 1
ATOM 783 C CA . GLY A 1 103 ? 3.412 -1.977 -9.570 1.00 97.25 103 GLY A CA 1
ATOM 784 C C . GLY A 1 103 ? 4.283 -1.415 -8.450 1.00 97.25 103 GLY A C 1
ATOM 785 O O . GLY A 1 103 ? 4.366 -1.977 -7.362 1.00 97.25 103 GLY A O 1
ATOM 786 N N . GLY A 1 104 ? 4.971 -0.318 -8.750 1.00 97.44 104 GLY A N 1
ATOM 787 C CA . GLY A 1 104 ? 5.897 0.361 -7.856 1.00 97.44 104 GLY A CA 1
ATOM 788 C C . GLY A 1 104 ? 7.345 -0.076 -8.055 1.00 97.44 104 GLY A C 1
ATOM 789 O O . GLY A 1 104 ? 7.730 -0.634 -9.087 1.00 97.44 104 GLY A O 1
ATOM 790 N N . ARG A 1 105 ? 8.172 0.210 -7.052 1.00 96.31 105 ARG A N 1
ATOM 791 C CA . ARG A 1 105 ? 9.591 -0.136 -7.024 1.00 96.31 105 ARG A CA 1
ATOM 792 C C . ARG A 1 105 ? 9.962 -0.797 -5.709 1.00 96.31 105 ARG A C 1
ATOM 794 O O . ARG A 1 105 ? 9.515 -0.392 -4.640 1.00 96.31 105 ARG A O 1
ATOM 801 N N . ASN A 1 106 ? 10.829 -1.793 -5.800 1.00 95.69 106 ASN A N 1
ATOM 802 C CA . ASN A 1 106 ? 11.475 -2.417 -4.654 1.00 95.69 106 ASN A CA 1
ATOM 803 C C . ASN A 1 106 ? 12.983 -2.570 -4.912 1.00 95.69 106 ASN A C 1
ATOM 805 O O . ASN A 1 106 ? 13.535 -1.971 -5.841 1.00 95.69 106 ASN A O 1
ATOM 809 N N . ARG A 1 107 ? 13.665 -3.374 -4.086 1.00 93.75 107 ARG A N 1
ATOM 810 C CA . ARG A 1 107 ? 15.110 -3.630 -4.219 1.00 93.75 107 ARG A CA 1
ATOM 811 C C . ARG A 1 107 ? 15.503 -4.242 -5.567 1.00 93.75 107 ARG A C 1
ATOM 813 O O . ARG A 1 107 ? 16.619 -4.014 -6.011 1.00 93.75 107 ARG A O 1
ATOM 820 N N . SER A 1 108 ? 14.598 -4.969 -6.218 1.00 92.06 108 SER A N 1
ATOM 821 C CA . SER A 1 108 ? 14.823 -5.584 -7.531 1.00 92.06 108 SER A CA 1
ATOM 822 C C . SER A 1 108 ? 14.572 -4.624 -8.700 1.00 92.06 108 SER A C 1
ATOM 824 O O . SER A 1 108 ? 14.830 -4.987 -9.842 1.00 92.06 108 SER A O 1
ATOM 826 N N . GLY A 1 109 ? 14.077 -3.408 -8.445 1.00 94.19 109 GLY A N 1
ATOM 827 C CA . GLY A 1 109 ? 13.757 -2.420 -9.475 1.00 94.19 109 GLY A CA 1
ATOM 828 C C . GLY A 1 109 ? 12.259 -2.152 -9.609 1.00 94.19 109 GLY A C 1
ATOM 829 O O . GLY A 1 109 ? 11.497 -2.327 -8.656 1.00 94.19 109 GLY A O 1
ATOM 830 N N . ILE A 1 110 ? 11.855 -1.644 -10.777 1.00 95.38 110 ILE A N 1
ATOM 831 C CA . ILE A 1 110 ? 10.451 -1.360 -11.102 1.00 95.38 110 ILE A CA 1
ATOM 832 C C . ILE A 1 110 ? 9.737 -2.685 -11.376 1.00 95.38 110 ILE A C 1
ATOM 834 O O . ILE A 1 110 ? 10.227 -3.504 -12.153 1.00 95.38 110 ILE A O 1
ATOM 838 N N . VAL A 1 111 ? 8.570 -2.890 -10.769 1.00 96.00 111 VAL A N 1
ATOM 839 C CA . VAL A 1 111 ? 7.811 -4.142 -10.877 1.00 96.00 111 VAL A CA 1
ATOM 840 C C . VAL A 1 111 ? 6.434 -3.926 -11.505 1.00 96.00 111 VAL A C 1
ATOM 842 O O . VAL A 1 111 ? 5.905 -2.818 -11.535 1.00 96.00 111 VAL A O 1
ATOM 845 N N . ASN A 1 112 ? 5.848 -5.004 -12.023 1.00 95.81 112 ASN A N 1
ATOM 846 C CA . ASN A 1 112 ? 4.484 -5.064 -12.562 1.00 95.81 112 ASN A CA 1
ATOM 847 C C . ASN A 1 112 ? 3.535 -5.879 -11.666 1.00 95.81 112 ASN A C 1
ATOM 849 O O . ASN A 1 112 ? 2.486 -6.331 -12.117 1.00 95.81 112 ASN A O 1
ATOM 853 N N . LYS A 1 113 ? 3.930 -6.145 -10.417 1.00 96.00 113 LYS A N 1
ATOM 854 C CA . LYS A 1 113 ? 3.179 -7.023 -9.517 1.00 96.00 113 LYS A CA 1
ATOM 855 C C . LYS A 1 113 ? 1.804 -6.439 -9.194 1.00 96.00 113 LYS A C 1
ATOM 857 O O . LYS A 1 113 ? 1.650 -5.223 -9.116 1.00 96.00 113 LYS A O 1
ATOM 862 N N . LEU A 1 114 ? 0.851 -7.337 -8.975 1.00 97.50 114 LEU A N 1
ATOM 863 C CA . LEU A 1 114 ? -0.441 -7.043 -8.376 1.00 97.50 114 LEU A CA 1
ATOM 864 C C . LEU A 1 114 ? -0.570 -7.893 -7.113 1.00 97.50 114 LEU A C 1
ATOM 866 O O . LEU A 1 114 ? -0.570 -9.122 -7.200 1.00 97.50 114 LEU A O 1
ATOM 870 N N . GLU A 1 115 ? -0.686 -7.241 -5.966 1.00 98.25 115 GLU A N 1
ATOM 871 C CA . GLU A 1 115 ? -0.989 -7.880 -4.685 1.00 98.25 115 GLU A CA 1
ATOM 872 C C . GLU A 1 115 ? -2.356 -7.381 -4.209 1.00 98.25 115 GLU A C 1
ATOM 874 O O . GLU A 1 115 ? -2.653 -6.190 -4.305 1.00 98.25 115 GLU A O 1
ATOM 879 N N . ILE A 1 116 ? -3.206 -8.287 -3.736 1.00 98.62 116 ILE A N 1
ATOM 880 C CA . ILE A 1 116 ? -4.583 -7.989 -3.337 1.00 98.62 116 ILE A CA 1
ATOM 881 C C . ILE A 1 116 ? -4.710 -8.278 -1.848 1.00 98.62 116 ILE A C 1
ATOM 883 O O . ILE A 1 116 ? -4.538 -9.422 -1.430 1.00 98.62 116 ILE A O 1
ATOM 887 N N . TYR A 1 117 ? -5.011 -7.251 -1.065 1.00 98.75 117 TYR A N 1
ATOM 888 C CA . TYR A 1 117 ? -5.317 -7.374 0.352 1.00 98.75 117 TYR A CA 1
ATOM 889 C C . TYR A 1 117 ? -6.823 -7.410 0.555 1.00 98.75 117 TYR A C 1
ATOM 891 O O . TYR A 1 117 ? -7.548 -6.546 0.061 1.00 98.75 117 TYR A O 1
ATOM 899 N N . ASP A 1 118 ? -7.288 -8.418 1.272 1.00 98.44 118 ASP A N 1
ATOM 900 C CA . ASP A 1 118 ? -8.681 -8.569 1.658 1.00 98.44 118 ASP A CA 1
ATOM 901 C C . ASP A 1 118 ? -8.847 -8.062 3.098 1.00 98.44 118 ASP A C 1
ATOM 903 O O . ASP A 1 118 ? -8.227 -8.597 4.020 1.00 98.44 118 ASP A O 1
ATOM 907 N N . THR A 1 119 ? -9.629 -6.995 3.291 1.00 98.00 119 THR A N 1
ATOM 908 C CA . THR A 1 119 ? -9.750 -6.312 4.592 1.00 98.00 119 THR A CA 1
ATOM 909 C C . THR A 1 119 ? -10.547 -7.119 5.617 1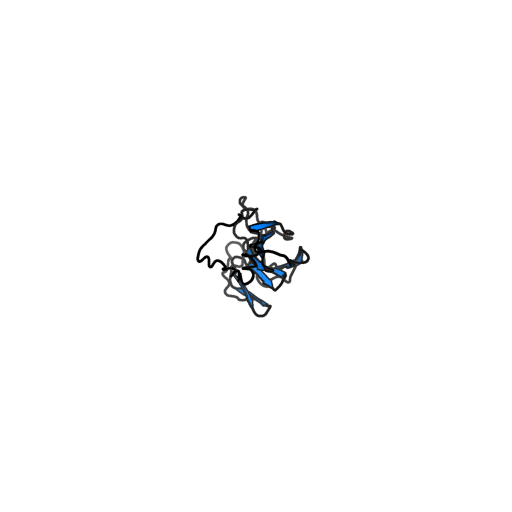.00 98.00 119 THR A C 1
ATOM 911 O O . THR A 1 119 ? -10.420 -6.875 6.814 1.00 98.00 119 THR A O 1
ATOM 914 N N . GLU A 1 120 ? -11.333 -8.101 5.171 1.00 96.94 120 GLU A N 1
ATOM 915 C CA . GLU A 1 120 ? -12.158 -8.952 6.031 1.00 96.94 120 GLU A CA 1
ATOM 916 C C . GLU A 1 120 ? -11.347 -10.121 6.593 1.00 96.94 120 GLU A C 1
ATOM 918 O O . GLU A 1 12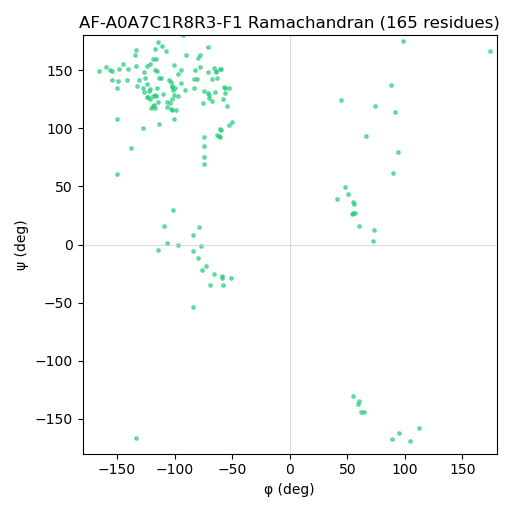0 ? -11.245 -10.298 7.805 1.00 96.94 120 GLU A O 1
ATOM 923 N N . SER A 1 121 ? -10.697 -10.878 5.710 1.00 97.94 121 SER A N 1
ATOM 924 C CA . SER A 1 121 ? -9.821 -11.994 6.091 1.00 97.94 121 SER A CA 1
ATOM 925 C C . SER A 1 121 ? -8.426 -11.556 6.541 1.00 97.94 121 SER A C 1
ATOM 927 O O . SER A 1 121 ? -7.660 -12.374 7.052 1.00 97.94 121 SER A O 1
ATOM 929 N N . LYS A 1 122 ? -8.071 -10.283 6.328 1.00 97.69 122 LYS A N 1
ATOM 930 C CA . LYS A 1 122 ? -6.752 -9.702 6.619 1.00 97.69 122 LYS A CA 1
ATOM 931 C C . LYS A 1 122 ? -5.609 -10.464 5.956 1.00 97.69 122 LYS A C 1
ATOM 933 O O . LYS A 1 122 ? -4.523 -10.610 6.525 1.00 97.69 122 LYS A O 1
ATOM 938 N N . SER A 1 123 ? -5.852 -10.951 4.746 1.00 98.25 123 SER A N 1
ATOM 939 C CA . SER A 1 123 ? -4.932 -11.818 4.021 1.00 98.25 123 SER A CA 1
ATOM 940 C C . SER A 1 123 ? -4.529 -11.221 2.677 1.00 98.25 123 SER A C 1
ATOM 942 O O . SER A 1 123 ? -5.234 -10.393 2.097 1.00 98.25 123 SER A O 1
ATOM 944 N N . TRP A 1 124 ? -3.357 -11.632 2.193 1.00 98.62 124 TRP A N 1
ATOM 945 C CA . TRP A 1 124 ? -2.841 -11.233 0.889 1.00 98.62 124 TRP A CA 1
ATOM 946 C C . TRP A 1 124 ? -3.002 -12.360 -0.119 1.00 98.62 124 TRP A C 1
ATOM 948 O O . TRP A 1 124 ? -2.708 -13.522 0.166 1.00 98.62 124 TRP A O 1
ATOM 958 N N . LYS A 1 125 ? -3.384 -11.992 -1.337 1.00 98.38 125 LYS A N 1
ATOM 959 C CA . LYS A 1 125 ? -3.396 -12.869 -2.501 1.00 98.38 125 LYS A CA 1
ATOM 960 C C . LYS A 1 125 ? -2.639 -12.215 -3.647 1.00 98.38 125 LYS A C 1
ATOM 962 O O . LYS A 1 125 ? -2.892 -11.066 -4.000 1.00 98.38 125 LYS A O 1
ATOM 967 N N . LYS A 1 126 ? -1.793 -13.000 -4.308 1.00 98.00 126 LYS A N 1
ATOM 968 C CA . LYS A 1 126 ? -1.157 -12.587 -5.557 1.00 98.00 126 LYS A CA 1
ATOM 969 C C . LYS A 1 126 ? -2.191 -12.531 -6.687 1.00 98.00 126 LYS A C 1
ATOM 971 O O . LYS A 1 126 ? -2.892 -13.512 -6.946 1.00 98.00 126 LYS A O 1
ATOM 976 N N . GLY A 1 127 ? -2.277 -11.391 -7.363 1.00 96.50 127 GLY A N 1
ATOM 977 C CA . GLY A 1 127 ? -3.103 -11.196 -8.552 1.00 96.50 127 GLY A CA 1
ATOM 978 C C . GLY A 1 127 ? -2.346 -11.459 -9.857 1.00 96.50 127 GLY A C 1
ATOM 979 O O . GLY A 1 127 ? -1.153 -11.776 -9.868 1.00 96.50 127 GLY A O 1
ATOM 980 N N . LYS A 1 128 ? -3.048 -11.299 -10.986 1.00 96.00 128 LYS A N 1
ATOM 981 C CA . LYS A 1 128 ? -2.429 -11.308 -12.317 1.00 96.00 128 LYS A CA 1
ATOM 982 C C . LYS A 1 128 ? -1.543 -10.057 -12.463 1.00 96.00 128 LYS A C 1
ATOM 984 O O . LYS A 1 128 ? -2.062 -8.957 -12.286 1.00 96.00 128 LYS A O 1
ATOM 989 N N . PRO A 1 129 ? -0.238 -10.188 -12.768 1.00 95.62 129 PRO A N 1
ATOM 990 C CA . PRO A 1 129 ? 0.633 -9.030 -12.958 1.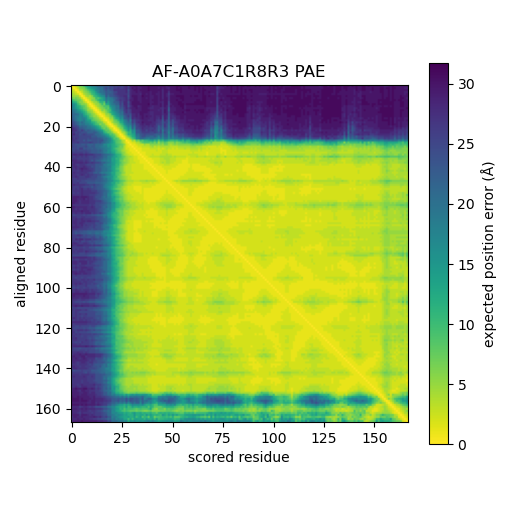00 95.62 129 PRO A CA 1
ATOM 991 C C . PRO A 1 129 ? 0.158 -8.129 -14.103 1.00 95.62 129 PRO A C 1
ATOM 993 O O . PRO A 1 129 ? -0.411 -8.614 -15.084 1.00 95.62 129 PRO A O 1
ATOM 996 N N . MET A 1 130 ? 0.456 -6.833 -14.005 1.00 95.19 130 MET A N 1
ATOM 997 C CA . MET A 1 130 ? 0.253 -5.888 -15.102 1.00 95.19 130 MET A CA 1
ATOM 998 C C . MET A 1 130 ? 1.148 -6.259 -16.299 1.00 95.19 130 MET A C 1
ATOM 1000 O O . MET A 1 130 ? 2.260 -6.759 -16.100 1.00 95.19 130 MET A O 1
ATOM 1004 N N . PRO A 1 131 ? 0.732 -5.981 -17.543 1.00 92.38 131 PRO A N 1
ATOM 1005 C CA . PRO A 1 131 ? 1.569 -6.206 -18.721 1.00 92.38 131 PRO A CA 1
ATOM 1006 C C . PRO A 1 131 ? 2.909 -5.457 -18.682 1.00 92.38 131 PRO A C 1
ATOM 1008 O O . PRO A 1 131 ? 3.917 -5.974 -19.160 1.00 92.38 131 PRO A O 1
ATOM 1011 N N . ILE A 1 132 ? 2.936 -4.253 -18.098 1.00 92.56 132 ILE A N 1
ATOM 1012 C CA . ILE A 1 132 ? 4.121 -3.387 -18.066 1.00 92.56 132 ILE A CA 1
ATOM 1013 C C . ILE A 1 132 ? 4.506 -3.058 -16.621 1.00 92.56 132 ILE A C 1
ATOM 1015 O O . ILE A 1 132 ? 3.672 -2.63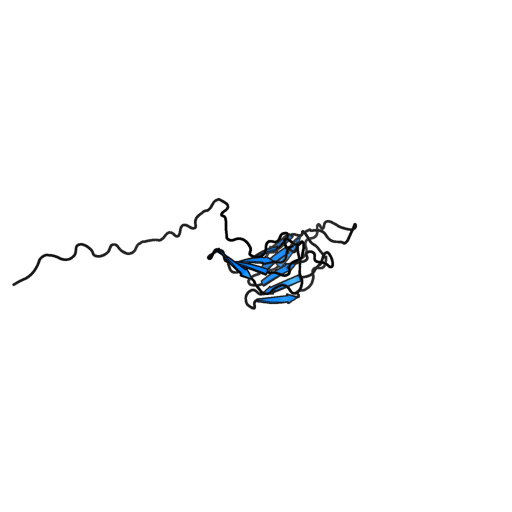6 -15.818 1.00 92.56 132 ILE A O 1
ATOM 1019 N N . SER A 1 133 ? 5.794 -3.204 -16.292 1.00 94.31 133 SER A N 1
ATOM 1020 C CA . SER A 1 133 ? 6.336 -2.753 -15.006 1.00 94.31 133 SER A CA 1
ATOM 1021 C C . SER A 1 133 ? 6.380 -1.234 -14.944 1.00 94.31 133 SER A C 1
ATOM 1023 O O . SER A 1 133 ? 6.863 -0.572 -15.864 1.00 94.31 133 SER A O 1
ATOM 1025 N N . ARG A 1 134 ? 5.854 -0.668 -13.854 1.00 95.19 134 ARG A N 1
ATOM 1026 C CA . ARG A 1 134 ? 5.735 0.784 -13.715 1.00 95.19 134 ARG A CA 1
ATOM 1027 C C . ARG A 1 134 ? 5.716 1.256 -12.268 1.00 95.19 134 ARG A C 1
ATOM 1029 O O . ARG A 1 134 ? 5.174 0.597 -11.390 1.00 95.19 134 ARG A O 1
ATOM 1036 N N . TRP A 1 135 ? 6.237 2.455 -12.050 1.00 94.50 135 TRP A N 1
ATOM 1037 C CA . TRP A 1 135 ? 6.155 3.245 -10.809 1.00 94.50 135 TRP A CA 1
ATOM 1038 C C . TRP A 1 135 ? 5.778 4.696 -11.150 1.00 94.50 135 TRP A C 1
ATOM 1040 O O . TRP A 1 135 ? 5.795 5.056 -12.331 1.00 94.50 135 TRP A O 1
ATOM 1050 N N . TYR A 1 136 ? 5.405 5.507 -10.153 1.00 94.31 136 TYR A N 1
ATOM 1051 C CA . TYR A 1 136 ? 4.895 6.879 -10.361 1.00 94.31 136 TYR A CA 1
ATOM 1052 C C . TYR A 1 136 ? 3.696 6.963 -11.326 1.00 94.31 136 TYR A C 1
ATOM 1054 O O . TYR A 1 136 ? 3.493 7.970 -11.998 1.00 94.31 136 TYR A O 1
ATOM 1062 N N . HIS A 1 137 ? 2.928 5.884 -11.442 1.00 96.00 137 HIS A N 1
ATOM 1063 C CA . HIS A 1 137 ? 1.701 5.852 -12.227 1.00 96.00 137 HIS A CA 1
ATOM 1064 C C . HIS A 1 137 ? 0.516 6.247 -11.350 1.00 96.00 137 HIS A C 1
ATOM 1066 O O . HIS A 1 137 ? 0.589 6.195 -10.121 1.00 96.00 137 HIS A O 1
ATOM 1072 N N . MET A 1 138 ? -0.588 6.599 -11.995 1.00 95.56 138 MET A N 1
ATOM 1073 C CA . MET A 1 138 ? -1.877 6.752 -11.337 1.00 95.56 138 MET A CA 1
ATOM 1074 C C . MET A 1 138 ? -2.713 5.502 -11.584 1.00 95.56 138 MET A C 1
ATOM 1076 O O . MET A 1 138 ? -2.532 4.807 -12.587 1.00 95.56 138 MET A O 1
ATOM 1080 N N . ALA A 1 139 ? -3.648 5.229 -10.686 1.00 96.94 139 ALA A N 1
ATOM 1081 C CA . ALA A 1 139 ? -4.710 4.278 -10.945 1.00 96.94 139 ALA A CA 1
ATOM 1082 C C . ALA A 1 139 ? -6.047 4.880 -10.511 1.00 96.94 139 ALA A C 1
ATOM 1084 O O . ALA A 1 139 ? -6.083 5.744 -9.635 1.00 96.94 139 ALA A O 1
ATOM 1085 N N . THR A 1 140 ? -7.136 4.440 -11.129 1.00 97.31 140 THR A N 1
ATOM 1086 C CA . THR A 1 140 ? -8.497 4.788 -10.714 1.00 97.31 140 THR A CA 1
ATOM 1087 C C . THR A 1 140 ? -9.436 3.611 -10.945 1.00 97.31 140 THR A C 1
ATOM 1089 O O . THR A 1 140 ? -9.164 2.758 -11.789 1.00 97.31 140 THR A O 1
ATOM 1092 N N . ALA A 1 141 ? -10.531 3.549 -10.195 1.00 96.62 141 ALA A N 1
ATOM 1093 C CA . ALA A 1 141 ? -11.580 2.560 -10.393 1.00 96.62 141 ALA A CA 1
ATOM 1094 C C . ALA A 1 141 ? -12.774 3.180 -11.121 1.00 96.62 141 ALA A C 1
ATOM 1096 O O . ALA A 1 141 ? -13.237 4.260 -10.760 1.00 96.62 141 ALA A O 1
ATOM 1097 N N . TYR A 1 142 ? -13.310 2.468 -12.107 1.00 95.44 142 TYR A N 1
ATOM 1098 C CA . TYR A 1 142 ? -14.571 2.812 -12.759 1.00 95.44 142 TYR A CA 1
ATOM 1099 C C . TYR A 1 142 ? -15.261 1.535 -13.243 1.00 95.44 142 TYR A C 1
ATOM 1101 O O . TYR A 1 142 ? -14.610 0.654 -13.800 1.00 95.44 142 TYR A O 1
ATOM 1109 N N . ASN A 1 143 ? -16.569 1.402 -13.001 1.00 94.88 143 ASN A N 1
ATOM 1110 C CA . ASN A 1 143 ? -17.363 0.220 -13.369 1.00 94.88 143 ASN A CA 1
ATOM 1111 C C . ASN A 1 143 ? -16.706 -1.118 -12.971 1.00 94.88 143 ASN A C 1
ATOM 1113 O O . ASN A 1 143 ? -16.574 -2.024 -13.793 1.00 94.88 143 ASN A O 1
ATOM 1117 N N . GLN A 1 144 ? -16.265 -1.228 -11.709 1.00 93.69 144 GLN A N 1
ATOM 1118 C CA . GLN A 1 144 ? -15.605 -2.420 -11.148 1.00 93.69 144 GLN A CA 1
ATOM 1119 C C . GLN A 1 144 ? -14.303 -2.838 -11.857 1.00 93.69 144 GLN A C 1
ATOM 1121 O O . GLN A 1 144 ? -13.817 -3.952 -11.663 1.00 93.69 144 GLN A O 1
ATOM 1126 N N . LYS A 1 145 ? -13.718 -1.946 -12.660 1.00 94.44 145 LYS A N 1
ATOM 1127 C CA . LYS A 1 145 ? -12.433 -2.131 -13.335 1.00 94.44 145 LYS A CA 1
ATOM 1128 C C . LYS A 1 145 ? -11.418 -1.131 -12.808 1.00 94.44 145 LYS A C 1
ATOM 1130 O O . LYS A 1 145 ? -11.780 -0.020 -12.419 1.00 94.44 145 LYS A O 1
ATOM 1135 N N . ILE A 1 146 ? -10.152 -1.531 -12.812 1.00 97.06 146 ILE A N 1
ATOM 1136 C CA . ILE A 1 146 ? -9.032 -0.686 -12.406 1.00 97.06 146 ILE A CA 1
ATOM 1137 C C . ILE A 1 146 ? -8.339 -0.204 -13.670 1.00 97.06 146 ILE A C 1
ATOM 1139 O O . ILE A 1 146 ? -7.924 -1.008 -14.489 1.00 97.06 146 ILE A O 1
ATOM 1143 N N . TYR A 1 147 ? -8.203 1.105 -13.809 1.00 96.19 147 TYR A N 1
ATOM 1144 C CA . TYR A 1 147 ? -7.505 1.743 -14.911 1.00 96.19 147 TYR A CA 1
ATOM 1145 C C . TYR A 1 147 ? -6.158 2.231 -14.411 1.00 96.19 147 TYR A C 1
ATOM 1147 O O . TYR A 1 147 ? -6.103 3.035 -13.482 1.00 96.19 147 TYR A O 1
ATOM 1155 N N . VAL A 1 148 ? -5.077 1.765 -15.027 1.00 96.50 148 VAL A N 1
ATOM 1156 C CA . VAL A 1 148 ? -3.704 2.133 -14.670 1.00 96.50 148 VAL A CA 1
ATOM 1157 C C . VAL A 1 148 ? -3.139 3.059 -15.738 1.00 96.50 148 VAL A C 1
ATOM 1159 O O . VAL A 1 148 ? -3.014 2.675 -16.900 1.00 96.50 148 VAL A O 1
ATOM 1162 N N . ILE A 1 149 ? -2.796 4.285 -15.350 1.00 94.75 149 ILE A N 1
ATOM 1163 C CA . ILE A 1 149 ? -2.543 5.394 -16.271 1.00 94.75 149 ILE A CA 1
ATOM 1164 C C . ILE A 1 149 ? -1.123 5.922 -16.076 1.00 94.75 149 ILE A C 1
ATOM 1166 O O . ILE A 1 149 ? -0.715 6.311 -14.978 1.00 94.75 149 ILE A O 1
ATOM 1170 N N . GLY A 1 150 ? -0.371 5.952 -17.175 1.00 94.75 150 GLY A N 1
ATOM 1171 C CA . GLY A 1 150 ? 0.943 6.578 -17.243 1.00 94.75 150 GLY A CA 1
ATOM 1172 C C . GLY A 1 150 ? 2.009 5.931 -16.353 1.00 94.75 150 GLY A C 1
ATOM 1173 O O . GLY A 1 150 ? 2.057 4.706 -16.198 1.00 94.75 150 GLY A O 1
ATOM 1174 N N . GLY A 1 151 ? 2.890 6.767 -15.801 1.00 94.50 151 GLY A N 1
ATOM 1175 C CA . GLY A 1 151 ? 4.054 6.369 -15.007 1.00 94.50 151 GLY A CA 1
ATOM 1176 C C . GLY A 1 151 ? 5.311 6.128 -15.838 1.00 94.50 151 GLY A C 1
ATOM 1177 O O . GLY A 1 151 ? 5.397 6.502 -17.006 1.00 94.50 151 GLY A O 1
ATOM 1178 N N . ILE A 1 152 ? 6.313 5.513 -15.215 1.00 93.44 152 ILE A N 1
ATOM 1179 C CA . ILE A 1 152 ? 7.626 5.270 -15.824 1.00 93.44 152 ILE A CA 1
ATOM 1180 C C . ILE A 1 152 ? 7.915 3.770 -15.822 1.00 93.44 152 ILE A C 1
ATOM 1182 O O . ILE A 1 152 ? 7.757 3.115 -14.793 1.00 93.44 152 ILE A O 1
ATOM 1186 N N . SER A 1 153 ? 8.391 3.250 -16.950 1.00 91.94 153 SER A N 1
ATOM 1187 C CA . SER A 1 153 ? 8.899 1.876 -17.086 1.00 91.94 153 SER A CA 1
ATOM 1188 C C . SER A 1 153 ? 10.385 1.861 -17.451 1.00 91.94 153 SER A C 1
ATOM 1190 O O . SER A 1 153 ? 10.941 2.896 -17.827 1.00 91.94 153 SER A O 1
ATOM 1192 N N . GLY A 1 154 ? 11.017 0.689 -17.359 1.00 83.81 154 GLY A N 1
ATOM 1193 C CA . GLY A 1 154 ? 12.411 0.465 -17.758 1.00 83.81 154 GLY A CA 1
ATOM 1194 C C . GLY A 1 154 ? 13.415 0.488 -16.602 1.00 83.81 154 GLY A C 1
ATOM 1195 O O . GLY A 1 154 ? 13.083 0.742 -15.446 1.00 83.81 154 GLY A O 1
ATOM 1196 N N . THR A 1 155 ? 14.676 0.199 -16.906 1.00 76.31 155 THR A N 1
ATOM 1197 C CA . THR A 1 155 ? 15.777 0.138 -15.933 1.00 76.31 155 THR A CA 1
ATOM 1198 C C . THR A 1 155 ? 16.905 1.084 -16.353 1.00 76.31 155 THR A C 1
ATOM 1200 O O . THR A 1 155 ? 17.050 1.409 -17.529 1.00 76.31 155 THR A O 1
ATOM 1203 N N . GLY A 1 156 ? 17.693 1.574 -15.389 1.00 69.44 156 GLY A N 1
ATOM 1204 C CA . GLY A 1 156 ? 18.867 2.413 -15.678 1.00 69.44 156 GLY A CA 1
ATOM 1205 C C . GLY A 1 156 ? 18.562 3.650 -16.539 1.00 69.44 156 GLY A C 1
ATOM 1206 O O . GLY A 1 156 ? 17.629 4.395 -16.232 1.00 69.44 156 GLY A O 1
ATOM 1207 N N . GLY A 1 157 ? 19.355 3.855 -17.599 1.00 65.56 157 GLY A N 1
ATOM 1208 C CA . GLY A 1 157 ? 19.218 4.949 -18.573 1.00 65.56 157 GLY A CA 1
ATOM 1209 C C . GLY A 1 157 ? 18.104 4.768 -19.615 1.00 65.56 157 GLY A C 1
ATOM 1210 O O . GLY A 1 157 ? 17.884 5.662 -20.420 1.00 65.56 157 GLY A O 1
ATOM 1211 N N . SER A 1 158 ? 17.366 3.654 -19.595 1.00 75.62 158 SER A N 1
ATOM 1212 C CA . SER A 1 158 ? 16.301 3.343 -20.566 1.00 75.62 158 SER A CA 1
ATOM 1213 C C . SER A 1 158 ? 14.896 3.610 -20.015 1.00 75.62 158 SER A C 1
ATOM 1215 O O . SER A 1 158 ? 13.933 2.928 -20.368 1.00 75.62 158 SER A O 1
ATOM 1217 N N . ARG A 1 159 ? 14.764 4.578 -19.098 1.00 81.69 159 ARG A N 1
ATOM 1218 C CA . ARG A 1 159 ? 13.470 4.941 -18.509 1.00 81.69 159 ARG A CA 1
ATOM 1219 C C . ARG A 1 159 ? 12.589 5.628 -19.543 1.00 81.69 159 ARG A C 1
ATOM 1221 O O . ARG A 1 159 ? 12.993 6.616 -20.147 1.00 81.69 159 ARG A O 1
ATOM 1228 N N . LYS A 1 160 ? 11.359 5.141 -19.687 1.00 87.31 160 LYS A N 1
ATOM 1229 C CA . LYS A 1 160 ? 10.373 5.695 -20.616 1.00 87.31 160 LYS A CA 1
ATOM 1230 C C . LYS A 1 160 ? 9.098 6.084 -19.881 1.00 87.31 160 LYS A C 1
ATOM 1232 O O . LYS A 1 160 ? 8.509 5.253 -19.182 1.00 87.31 160 LYS A O 1
ATOM 1237 N N . ALA A 1 161 ? 8.673 7.332 -20.076 1.00 86.81 161 ALA A N 1
ATOM 1238 C CA . ALA A 1 161 ? 7.349 7.788 -19.680 1.00 86.81 161 ALA A CA 1
ATOM 1239 C C . ALA A 1 161 ? 6.285 7.049 -20.502 1.00 86.81 161 ALA A C 1
ATOM 1241 O O . ALA A 1 161 ? 6.390 6.920 -21.725 1.00 86.81 161 ALA A O 1
ATOM 1242 N N . LEU A 1 162 ? 5.278 6.526 -19.816 1.00 87.12 162 LEU A N 1
ATOM 1243 C CA . LEU A 1 162 ? 4.170 5.814 -20.425 1.00 87.12 162 LEU A CA 1
ATOM 1244 C C . LEU A 1 162 ? 3.008 6.778 -20.658 1.00 87.12 162 LEU A C 1
ATOM 1246 O O . LEU A 1 162 ? 2.670 7.575 -19.791 1.00 87.12 162 LEU A O 1
ATOM 1250 N N . THR A 1 163 ? 2.354 6.642 -21.807 1.00 78.81 163 THR A N 1
ATOM 1251 C CA . THR A 1 163 ? 1.076 7.300 -22.128 1.00 78.81 163 THR A CA 1
ATOM 1252 C C . THR A 1 163 ? -0.099 6.318 -22.101 1.00 78.81 163 THR A C 1
ATOM 1254 O O . THR A 1 163 ? -1.233 6.682 -22.388 1.00 78.81 163 THR A O 1
ATOM 1257 N N . LYS A 1 164 ? 0.169 5.045 -21.781 1.00 77.06 164 LYS A N 1
ATOM 1258 C CA . LYS A 1 164 ? -0.797 3.949 -21.882 1.00 77.06 164 LYS A CA 1
ATOM 1259 C C . LYS A 1 164 ? -1.751 3.908 -20.690 1.00 77.06 164 LYS A C 1
ATOM 1261 O O . LYS A 1 164 ? -1.321 4.080 -19.544 1.00 77.06 164 LYS A O 1
ATOM 1266 N N . VAL A 1 165 ? -3.002 3.570 -20.993 1.00 77.94 165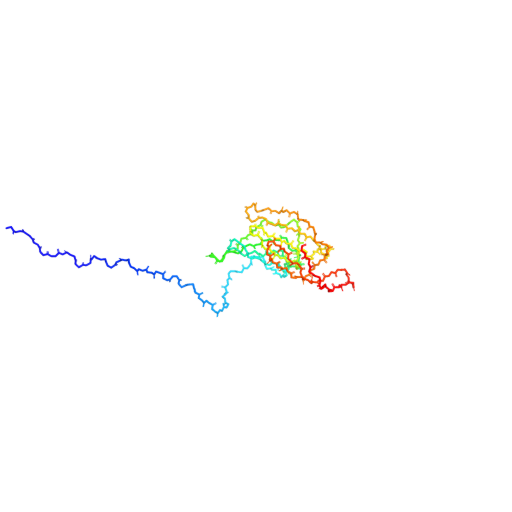 VAL A N 1
ATOM 1267 C CA . VAL A 1 165 ? -4.026 3.126 -20.042 1.00 77.94 165 VAL A CA 1
ATOM 1268 C C . VAL A 1 165 ? -4.126 1.603 -20.132 1.00 77.94 165 VAL A C 1
ATOM 1270 O O . VAL A 1 165 ? -4.244 1.063 -21.230 1.00 77.94 165 VAL A O 1
ATOM 1273 N N . GLU A 1 166 ? -4.048 0.914 -18.998 1.00 79.75 166 GLU A N 1
ATOM 1274 C CA . GLU A 1 166 ? -4.253 -0.538 -18.886 1.00 79.75 166 GLU A CA 1
ATOM 1275 C C . GLU A 1 166 ? -5.471 -0.836 -18.003 1.00 79.75 166 GLU A C 1
ATOM 1277 O O . GLU A 1 166 ? -5.780 -0.037 -17.118 1.00 79.75 166 GLU A O 1
ATOM 1282 N N . ILE A 1 167 ? -6.146 -1.961 -18.271 1.00 70.06 167 ILE A N 1
ATOM 1283 C CA . ILE A 1 167 ? -7.305 -2.491 -17.530 1.00 70.06 167 ILE A CA 1
ATOM 1284 C C . ILE A 1 167 ? -6.926 -3.840 -16.918 1.00 70.06 167 ILE A C 1
ATOM 1286 O O . ILE A 1 167 ? -6.296 -4.640 -17.652 1.00 70.06 167 ILE A O 1
#

Secondary structure (DSSP, 8-state):
--------S-----S------------S----PPPSS-EES-EEEEETTEEEEE--EETTS-BB--EEEEETTTTEEEE-PPPSS-BBS-EEEEETTEEEEE--EETTEE---EEEEETTTTEEEE-PPPSS--BS-EEEEETTEEEEE--EE-STT--EE---EE-

pLDDT: mean 87.26, std 18.01, range [39.25, 98.75]

Foldseek 3Di:
DDDDDDDDPDDDPDDDPPPPPPPPPPPDDDDFDDDPFDFPQWEWDDAPQKIKTAWGAGPVRATFQWIWIARPVVSDIDTADGHPDGFGQWYWDDDHQKIWTAWGAHPVGTFQWIWIAGNVVSDIDTDDGDPFGFGNWYWDDDPNDIWIAWGWGDDDPPIDIDGDIDD

Mean predicted aligned error: 9.5 Å

Sequence (167 aa):
MKRNYFTNLLTILVFFLFLSTSFGKTTGTEKKSPLSTPRMAAASVATDGEIYVIGGITKQGKFSSLIEKYNPSTDKWSKETSMPAPISMAAAIALGKKIYVLGGRNRSGIVNKLEIYDTESKSWKKGKPMPISRWYHMATAYNQKIYVIGGISGTGGSRKALTKVEI

Nearest PDB structures (foldseek):
  4asc-assembly1_A  TM=9.286E-01  e=1.575E-10  Homo sapiens
  8pjy-assembly1_A  TM=8.819E-01  e=6.959E-11  synthetic construct
  2woz-assembly1_A-2  TM=8.719E-01  e=9.453E-11  Rattus norvegicus
  5yq4-assembly1_A  TM=8.794E-01  e=2.494E-10  Homo sapiens
  4zgc-assembly1_B  TM=9.544E-01  e=1.649E-09  Plasmodium falciparum

Radius of gyration: 24.95 Å; Cα contacts (8 Å, |Δi|>4): 351; chains: 1; bounding box: 82×37×76 Å

Solvent-accessible surface area (backbone atoms only — not comparable to full-atom values): 9850 Å² total; per-residue (Å²): 133,90,84,85,85,89,89,70,91,83,81,74,97,75,88,81,80,74,75,73,76,71,74,76,80,67,92,67,90,78,93,71,67,75,73,92,73,64,57,47,55,44,20,58,41,65,47,94,84,29,39,38,40,39,34,3,32,33,86,85,72,42,62,24,30,47,29,36,37,33,36,74,92,74,57,42,74,46,80,52,71,56,50,98,61,44,27,21,38,28,33,45,48,57,64,70,65,32,37,41,37,39,35,3,34,39,97,93,40,60,32,23,48,26,41,33,37,32,70,82,82,56,43,79,44,84,50,79,56,52,98,62,40,26,24,74,37,50,64,49,75,57,94,97,39,55,40,39,39,41,23,38,28,66,60,88,94,59,61,41,80,43,86,52,75,46,116